Protein AF-A0A940AT44-F1 (afdb_monomer_lite)

Foldseek 3Di:
DDDQFKWKAWDDPVQQKIWIWIDRVVDIGTQDMDPHHDPVVNVQHHVTDTPVVLVPDDPDPVSVVVSVSVVVSVVVCCVVVVSCNCVVVPVVPD

Structure (mmCIF, N/CA/C/O backbone):
data_AF-A0A940AT44-F1
#
_entry.id   AF-A0A940AT44-F1
#
loop_
_atom_site.group_PDB
_atom_site.id
_atom_site.type_symbol
_atom_site.label_atom_id
_atom_site.label_alt_id
_atom_site.label_comp_id
_atom_site.label_asym_id
_atom_site.label_entity_id
_atom_site.label_seq_id
_atom_site.pdbx_PDB_ins_code
_atom_site.Cartn_x
_atom_site.Cartn_y
_atom_site.Cartn_z
_atom_site.occupancy
_atom_site.B_iso_or_equiv
_atom_site.auth_seq_id
_atom_site.auth_comp_id
_atom_site.auth_asym_id
_atom_site.auth_atom_id
_atom_site.pdbx_PDB_model_num
ATOM 1 N N . MET A 1 1 ? -10.107 3.412 20.487 1.00 37.94 1 MET A N 1
ATOM 2 C CA . MET A 1 1 ? -10.032 3.776 19.051 1.00 37.94 1 MET A CA 1
ATOM 3 C C . MET A 1 1 ? -9.192 2.729 18.331 1.00 37.94 1 MET A C 1
ATOM 5 O O . MET A 1 1 ? -8.027 2.583 18.681 1.00 37.94 1 MET A O 1
ATOM 9 N N . LYS A 1 2 ? -9.768 1.947 17.405 1.00 44.03 2 LYS A N 1
ATOM 10 C CA . LYS A 1 2 ? -9.011 0.940 16.640 1.00 44.03 2 LYS A CA 1
ATOM 11 C C . LYS A 1 2 ? -8.144 1.666 15.609 1.00 44.03 2 LYS A C 1
ATOM 13 O O . LYS A 1 2 ? -8.683 2.327 14.731 1.00 44.03 2 LYS A O 1
ATOM 18 N N . LYS A 1 3 ? -6.816 1.564 15.728 1.00 53.88 3 LYS A N 1
ATOM 19 C CA . LYS A 1 3 ? -5.912 1.897 14.620 1.00 53.88 3 LYS A CA 1
ATOM 20 C C . LYS A 1 3 ? -6.256 0.945 13.477 1.00 53.88 3 LYS A C 1
ATOM 22 O O . LYS A 1 3 ? -6.093 -0.262 13.639 1.00 53.88 3 LYS A O 1
ATOM 27 N N . ILE A 1 4 ? -6.768 1.471 12.370 1.00 63.00 4 ILE A N 1
ATOM 28 C CA . ILE A 1 4 ? -6.900 0.684 11.146 1.00 63.00 4 ILE A CA 1
ATOM 29 C C . ILE A 1 4 ? -5.470 0.465 10.654 1.00 63.00 4 ILE A C 1
ATOM 31 O O . ILE A 1 4 ? -4.757 1.424 10.358 1.00 63.00 4 ILE A O 1
ATOM 35 N N . ASN A 1 5 ? -5.015 -0.785 10.693 1.00 72.94 5 ASN A N 1
ATOM 36 C CA . ASN A 1 5 ? -3.655 -1.145 10.319 1.00 72.94 5 ASN A CA 1
ATOM 37 C C . ASN A 1 5 ? -3.620 -1.310 8.798 1.00 72.94 5 ASN A C 1
ATOM 39 O O . ASN A 1 5 ? -3.817 -2.407 8.287 1.00 72.94 5 ASN A O 1
ATOM 43 N N . VAL A 1 6 ? -3.494 -0.185 8.093 1.00 84.44 6 VAL A N 1
ATOM 44 C CA . VAL A 1 6 ? -3.560 -0.135 6.630 1.00 84.44 6 VAL A CA 1
ATOM 45 C C . VAL A 1 6 ? -2.167 -0.275 6.039 1.00 84.44 6 VAL A C 1
ATOM 47 O O . VAL A 1 6 ? -1.288 0.545 6.329 1.00 84.44 6 VAL A O 1
ATOM 50 N N . LYS A 1 7 ? -1.991 -1.272 5.172 1.00 90.50 7 LYS A N 1
ATOM 51 C CA . LYS A 1 7 ? -0.720 -1.563 4.505 1.00 90.50 7 LYS A CA 1
ATOM 52 C C . LYS A 1 7 ? -0.872 -1.575 2.995 1.00 90.50 7 LYS A C 1
ATOM 54 O O . LYS A 1 7 ? -1.883 -2.017 2.462 1.00 90.50 7 LYS A O 1
ATOM 59 N N . PHE A 1 8 ? 0.167 -1.135 2.306 1.00 90.56 8 PHE A N 1
ATOM 60 C CA . PHE A 1 8 ? 0.300 -1.264 0.863 1.00 90.56 8 PHE A CA 1
ATOM 61 C C . PHE A 1 8 ? 1.304 -2.338 0.546 1.00 90.56 8 PHE A C 1
ATOM 63 O O . PHE A 1 8 ? 2.417 -2.285 1.058 1.00 90.56 8 PHE A O 1
ATOM 70 N N . PHE A 1 9 ? 0.958 -3.260 -0.335 1.00 93.50 9 PHE A N 1
ATOM 71 C CA . PHE A 1 9 ? 1.929 -4.222 -0.827 1.00 93.50 9 PHE A CA 1
ATOM 72 C C . PHE A 1 9 ? 1.847 -4.366 -2.333 1.00 93.50 9 PHE A C 1
ATOM 74 O O . PHE A 1 9 ? 0.875 -3.935 -2.963 1.00 93.50 9 PHE A O 1
ATOM 81 N N . CYS A 1 10 ? 2.891 -4.947 -2.914 1.00 93.75 10 CYS A N 1
ATOM 82 C CA . CYS A 1 10 ? 2.885 -5.288 -4.322 1.00 93.75 10 CYS A CA 1
ATOM 83 C C . CYS A 1 10 ? 3.330 -6.721 -4.574 1.00 93.75 10 CYS A C 1
ATOM 85 O O . CYS A 1 10 ? 4.157 -7.259 -3.838 1.00 93.75 10 CYS A O 1
ATOM 87 N N . THR A 1 11 ? 2.824 -7.298 -5.657 1.00 93.69 11 THR A N 1
ATOM 88 C CA . THR A 1 11 ? 3.262 -8.593 -6.174 1.00 93.69 11 THR A CA 1
ATOM 89 C C . THR A 1 11 ? 3.885 -8.428 -7.554 1.00 93.69 11 THR A C 1
ATOM 91 O O . THR A 1 11 ? 3.483 -7.566 -8.341 1.00 93.69 11 THR A O 1
ATOM 94 N N . ASP A 1 12 ? 4.876 -9.265 -7.832 1.00 90.25 12 ASP A N 1
ATOM 95 C CA . ASP A 1 12 ? 5.357 -9.568 -9.178 1.00 90.25 12 ASP A CA 1
ATOM 96 C C . ASP A 1 12 ? 4.299 -10.448 -9.880 1.00 90.25 12 ASP A C 1
ATOM 98 O O . ASP A 1 12 ? 3.577 -11.205 -9.228 1.00 90.25 12 ASP A O 1
ATOM 102 N N . THR A 1 13 ? 4.154 -10.296 -11.197 1.00 81.00 13 THR A N 1
ATOM 103 C CA . THR A 1 13 ? 3.250 -11.116 -12.028 1.00 81.00 13 THR A CA 1
ATOM 104 C C . THR A 1 13 ? 3.994 -11.998 -13.035 1.00 81.00 13 THR A C 1
ATOM 106 O O . THR A 1 13 ? 3.393 -12.477 -13.990 1.00 81.00 13 THR A O 1
ATOM 109 N N . HIS A 1 14 ? 5.305 -12.177 -12.872 1.00 75.00 14 HIS A N 1
ATOM 110 C CA . HIS A 1 14 ? 6.244 -12.873 -13.762 1.00 75.00 14 HIS A CA 1
ATOM 111 C C . HIS A 1 14 ? 6.357 -12.317 -15.200 1.00 75.00 14 HIS A C 1
ATOM 113 O O . HIS A 1 14 ? 7.339 -12.584 -15.885 1.00 75.00 14 HIS A O 1
ATOM 119 N N . GLU A 1 15 ? 5.440 -11.451 -15.636 1.00 82.12 15 GLU A N 1
ATOM 120 C CA . GLU A 1 15 ? 5.438 -10.778 -16.946 1.00 82.12 15 GLU A CA 1
ATOM 121 C C . GLU A 1 15 ? 6.125 -9.399 -16.920 1.00 82.12 15 GLU A C 1
ATOM 123 O O . GLU A 1 15 ? 5.855 -8.521 -17.741 1.00 82.12 15 GLU A O 1
ATOM 128 N N . GLY A 1 16 ? 6.983 -9.149 -15.928 1.00 83.88 16 GLY A N 1
ATOM 129 C CA . GLY A 1 16 ? 7.637 -7.849 -15.771 1.00 83.88 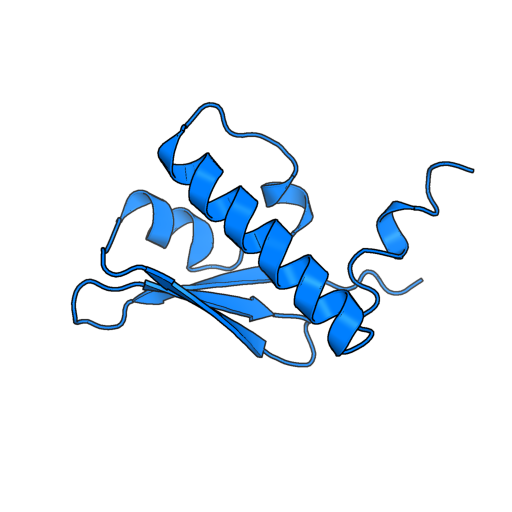16 GLY A CA 1
ATOM 130 C C . GLY A 1 16 ? 6.669 -6.719 -15.403 1.00 83.88 16 GLY A C 1
ATOM 131 O O . GLY A 1 16 ? 6.947 -5.551 -15.684 1.00 83.88 16 GLY A O 1
ATOM 132 N N . THR A 1 17 ? 5.535 -7.041 -14.774 1.00 89.88 17 THR A N 1
ATOM 133 C CA . THR A 1 17 ? 4.599 -6.053 -14.224 1.00 89.88 17 THR A CA 1
ATOM 134 C C . THR A 1 17 ? 4.466 -6.208 -12.709 1.00 89.88 17 THR A C 1
ATOM 136 O O . THR A 1 17 ? 4.841 -7.234 -12.144 1.00 89.88 17 THR A O 1
ATOM 139 N N . MET A 1 18 ? 4.005 -5.150 -12.035 1.00 92.31 18 MET A N 1
ATOM 140 C CA . MET A 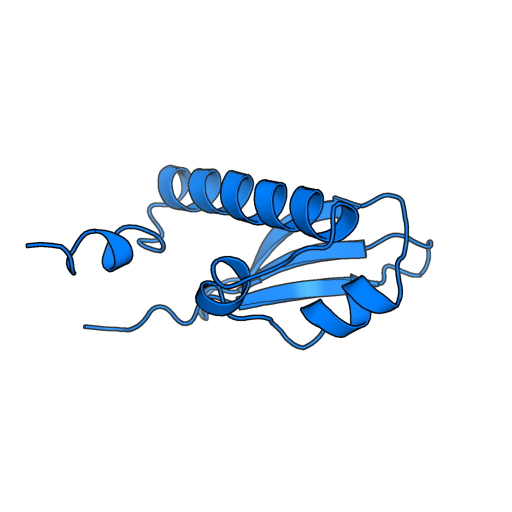1 18 ? 3.759 -5.171 -10.589 1.00 92.31 18 MET A CA 1
ATOM 141 C C . MET A 1 18 ? 2.322 -4.759 -10.303 1.00 92.31 18 MET A C 1
ATOM 143 O O . MET A 1 18 ? 1.856 -3.739 -10.821 1.00 92.31 18 MET A O 1
ATOM 147 N N . ASN A 1 19 ? 1.646 -5.524 -9.453 1.00 94.69 19 ASN A N 1
ATOM 148 C CA . ASN A 1 19 ? 0.301 -5.219 -8.979 1.00 94.69 19 ASN A CA 1
ATOM 149 C C . ASN A 1 19 ? 0.374 -4.649 -7.572 1.00 94.69 19 ASN A C 1
ATOM 151 O O . ASN A 1 19 ? 1.052 -5.216 -6.724 1.00 94.69 19 ASN A O 1
ATOM 155 N N . PHE A 1 20 ? -0.326 -3.546 -7.326 1.00 93.88 20 PHE A N 1
ATOM 156 C CA . PHE A 1 20 ? -0.399 -2.889 -6.027 1.00 93.88 20 PHE A CA 1
ATOM 157 C C . PHE A 1 20 ? -1.749 -3.141 -5.372 1.00 93.88 20 PHE A C 1
ATOM 159 O O . PHE A 1 20 ? -2.794 -3.052 -6.023 1.00 93.88 20 PHE A O 1
ATOM 166 N N . TYR A 1 21 ? -1.708 -3.375 -4.067 1.00 93.75 21 TYR A N 1
ATOM 167 C CA . TYR A 1 21 ? -2.857 -3.712 -3.244 1.00 93.75 21 TYR A CA 1
ATOM 168 C C . TYR A 1 21 ? -2.866 -2.895 -1.952 1.00 93.75 21 TYR A C 1
ATOM 170 O O . TYR A 1 21 ? -1.827 -2.422 -1.481 1.00 93.75 21 TYR A O 1
ATOM 178 N N . LEU A 1 22 ? -4.059 -2.758 -1.383 1.00 91.31 22 LEU A N 1
ATOM 179 C CA . LEU A 1 22 ? -4.334 -2.181 -0.076 1.00 91.31 22 LEU A CA 1
ATOM 180 C C . LEU A 1 22 ? -4.862 -3.276 0.845 1.00 91.31 22 LEU A C 1
ATOM 182 O O . LEU A 1 22 ? -5.903 -3.856 0.559 1.00 91.31 22 LEU A O 1
ATOM 186 N N . ASP A 1 23 ? -4.181 -3.517 1.954 1.00 91.25 23 ASP A N 1
ATOM 187 C CA . ASP A 1 23 ? -4.633 -4.402 3.020 1.00 91.25 23 ASP A CA 1
ATOM 188 C C . ASP A 1 23 ? -5.193 -3.563 4.173 1.00 91.25 23 ASP A C 1
ATOM 190 O O . ASP A 1 23 ? -4.495 -2.716 4.738 1.00 91.25 23 ASP A O 1
ATOM 194 N N . THR A 1 24 ? -6.463 -3.780 4.509 1.00 85.19 24 THR A N 1
ATOM 195 C CA . THR A 1 24 ? -7.159 -3.107 5.621 1.00 85.19 24 THR A CA 1
ATOM 196 C C . THR A 1 24 ? -7.164 -3.937 6.913 1.00 85.19 24 THR A C 1
ATOM 198 O O . THR A 1 24 ? -7.760 -3.534 7.916 1.00 85.19 24 THR A O 1
ATOM 201 N N . GLY A 1 25 ? -6.545 -5.121 6.894 1.00 83.62 25 GLY A N 1
ATOM 202 C CA . GLY A 1 25 ? -6.592 -6.139 7.943 1.00 83.62 25 GLY A CA 1
ATOM 203 C C . GLY A 1 25 ? -7.875 -6.978 7.945 1.00 83.62 25 GLY A C 1
ATOM 204 O O . GLY A 1 25 ? -7.954 -7.961 8.677 1.00 83.62 25 GLY A O 1
ATOM 205 N N . LYS A 1 26 ? -8.881 -6.596 7.150 1.00 82.19 26 LYS A N 1
ATOM 206 C CA . LYS A 1 26 ? -10.104 -7.377 6.911 1.00 82.19 26 LYS A CA 1
ATOM 207 C C . LYS A 1 26 ? -10.170 -7.877 5.477 1.00 82.19 26 LYS A C 1
ATOM 209 O O . LYS A 1 26 ? -10.539 -9.020 5.244 1.00 82.19 26 LYS A O 1
ATOM 214 N N . GLU A 1 27 ? -9.817 -7.001 4.543 1.00 87.19 27 GLU A N 1
ATOM 215 C CA . GLU A 1 27 ? -9.916 -7.235 3.110 1.00 87.19 27 GLU A CA 1
ATOM 216 C C . GLU A 1 27 ? -8.707 -6.652 2.385 1.00 87.19 27 GLU A C 1
ATOM 218 O O . GLU A 1 27 ? -8.092 -5.675 2.836 1.00 87.19 27 GLU A O 1
ATOM 223 N N . GLN A 1 28 ? -8.406 -7.261 1.241 1.00 90.69 28 GLN A N 1
ATOM 224 C CA . GLN A 1 28 ? -7.396 -6.798 0.306 1.00 90.69 28 GLN A CA 1
ATOM 225 C C . GLN A 1 28 ? -8.077 -6.222 -0.933 1.00 90.69 28 GLN A C 1
ATOM 227 O O . GLN A 1 28 ? -8.865 -6.899 -1.592 1.00 90.69 28 GLN A O 1
ATOM 232 N N . HIS A 1 29 ? -7.742 -4.982 -1.275 1.00 90.50 29 HIS A N 1
ATOM 233 C CA . HIS A 1 29 ? -8.280 -4.297 -2.444 1.00 90.50 29 HIS A CA 1
ATOM 234 C C . HIS A 1 29 ? -7.181 -4.091 -3.478 1.00 90.50 29 HIS A C 1
ATOM 236 O O . HIS A 1 29 ? -6.115 -3.553 -3.172 1.00 90.50 29 HIS A O 1
ATOM 242 N N . PHE A 1 30 ? -7.443 -4.490 -4.720 1.00 92.12 30 PHE A N 1
ATOM 243 C CA . PHE A 1 30 ? -6.573 -4.143 -5.837 1.00 92.12 30 PHE A CA 1
ATOM 244 C C . PHE A 1 30 ? -6.614 -2.633 -6.086 1.00 92.12 30 PHE A C 1
ATOM 246 O O . PHE A 1 30 ? -7.686 -2.032 -6.138 1.00 92.12 30 PHE A O 1
ATOM 253 N N . LEU A 1 31 ? -5.442 -2.023 -6.258 1.00 91.94 31 LEU A N 1
ATOM 254 C CA . LEU A 1 31 ? -5.318 -0.594 -6.533 1.00 91.94 31 LEU A CA 1
ATOM 255 C C . LEU A 1 31 ? -5.031 -0.345 -8.009 1.00 91.94 31 LEU A C 1
ATOM 257 O O . LEU A 1 31 ? -5.776 0.360 -8.687 1.00 91.94 31 LEU A O 1
ATOM 261 N N . PHE A 1 32 ? -3.909 -0.866 -8.502 1.00 92.25 32 PHE A N 1
ATOM 262 C CA . PHE A 1 32 ? -3.490 -0.701 -9.889 1.00 92.25 32 PHE A CA 1
ATOM 263 C C . PHE A 1 32 ? -2.332 -1.627 -10.250 1.00 92.25 32 PHE A C 1
ATOM 265 O O . PHE A 1 32 ? -1.616 -2.128 -9.389 1.00 92.25 32 PHE A O 1
ATOM 272 N N . GLN A 1 33 ? -2.084 -1.737 -11.553 1.00 92.31 33 GLN A N 1
ATOM 273 C CA . GLN A 1 33 ? -0.906 -2.380 -12.123 1.00 92.31 33 GLN A CA 1
ATOM 274 C C . GLN A 1 33 ? 0.054 -1.340 -12.723 1.00 92.31 33 GLN A C 1
ATOM 276 O O . GLN A 1 33 ? -0.367 -0.322 -13.296 1.00 92.31 33 GLN A O 1
ATOM 281 N N . THR A 1 34 ? 1.357 -1.599 -12.622 1.00 88.88 34 THR A N 1
ATOM 282 C CA . THR A 1 34 ? 2.400 -0.916 -13.398 1.00 88.88 34 THR A CA 1
ATOM 283 C C . THR A 1 34 ? 2.943 -1.854 -14.463 1.00 88.88 34 THR A C 1
ATOM 285 O O . THR A 1 34 ? 3.422 -2.938 -14.147 1.00 88.88 34 THR A O 1
ATOM 288 N N . ARG A 1 35 ? 2.939 -1.417 -15.730 1.00 86.31 35 ARG A N 1
ATOM 289 C CA . ARG A 1 35 ? 3.468 -2.176 -16.885 1.00 86.31 35 ARG A CA 1
ATOM 290 C C . ARG A 1 35 ? 5.005 -2.221 -16.950 1.00 86.31 35 ARG A C 1
ATOM 292 O O . ARG A 1 35 ? 5.585 -2.268 -18.025 1.00 86.31 35 ARG A O 1
ATOM 299 N N . TYR A 1 36 ? 5.657 -2.100 -15.803 1.00 84.50 36 TYR A N 1
ATOM 300 C CA . TYR A 1 36 ? 7.094 -2.249 -15.657 1.00 84.50 36 TYR A CA 1
ATOM 301 C C . TYR A 1 36 ? 7.385 -2.831 -14.279 1.00 84.50 36 TYR A C 1
ATOM 303 O O . TYR A 1 36 ? 6.695 -2.508 -13.304 1.00 84.50 36 TYR A O 1
ATOM 311 N N . TYR A 1 37 ? 8.443 -3.628 -14.209 1.00 87.44 37 TYR A N 1
ATOM 312 C CA . TYR A 1 37 ? 9.022 -4.115 -12.973 1.00 87.44 37 TYR A CA 1
ATOM 313 C C . TYR A 1 37 ? 10.124 -3.166 -12.507 1.00 87.44 37 TYR A C 1
ATOM 315 O O . TYR A 1 37 ? 10.857 -2.578 -13.308 1.00 87.44 37 TYR A O 1
ATOM 323 N N . SER A 1 38 ? 10.234 -2.978 -11.198 1.00 87.88 38 SER A N 1
ATOM 324 C CA . SER A 1 38 ? 11.325 -2.220 -10.605 1.00 87.88 38 SER A CA 1
ATOM 325 C C . SER A 1 38 ? 11.712 -2.869 -9.291 1.00 87.88 38 SER A C 1
ATOM 327 O O . SER A 1 38 ? 10.991 -2.722 -8.314 1.00 87.88 38 SER A O 1
ATOM 329 N N . GLU A 1 39 ? 12.874 -3.525 -9.269 1.00 88.88 39 GLU A N 1
ATOM 330 C CA . GLU A 1 39 ? 13.395 -4.204 -8.077 1.00 88.88 39 GLU A CA 1
ATOM 331 C C . GLU A 1 39 ? 13.390 -3.301 -6.829 1.00 88.88 39 GLU A C 1
ATOM 333 O O . GLU A 1 39 ? 12.854 -3.729 -5.812 1.00 88.88 39 GLU A O 1
ATOM 338 N N . PRO A 1 40 ? 13.857 -2.031 -6.871 1.00 88.12 40 PRO A N 1
ATOM 339 C CA . PRO A 1 40 ? 13.821 -1.171 -5.686 1.00 88.12 40 PRO A CA 1
ATOM 340 C C . PRO A 1 40 ? 12.407 -0.918 -5.155 1.00 88.12 40 PRO A C 1
ATOM 342 O O . PRO A 1 40 ? 12.193 -0.915 -3.948 1.00 88.12 40 PRO A O 1
ATOM 345 N N . ILE A 1 41 ? 11.439 -0.724 -6.055 1.00 87.00 41 ILE A N 1
ATOM 346 C CA . ILE A 1 41 ? 10.038 -0.522 -5.675 1.00 87.00 41 ILE A CA 1
ATOM 347 C C . ILE A 1 41 ? 9.463 -1.839 -5.150 1.00 87.00 41 ILE A C 1
ATOM 349 O O . ILE A 1 41 ? 8.844 -1.857 -4.097 1.00 87.00 41 ILE A O 1
ATOM 353 N N . TYR A 1 42 ? 9.710 -2.957 -5.825 1.00 89.94 42 TYR A N 1
ATOM 354 C CA . TYR A 1 42 ? 9.247 -4.256 -5.358 1.00 89.94 42 TYR A CA 1
ATOM 355 C C . TYR A 1 42 ? 9.751 -4.556 -3.940 1.00 89.94 42 TYR A C 1
ATOM 357 O O . TYR A 1 42 ? 8.961 -4.885 -3.063 1.00 89.94 42 TYR A O 1
ATOM 365 N N . GLN A 1 43 ? 11.042 -4.356 -3.671 1.00 89.38 43 GLN A N 1
ATOM 366 C CA . GLN A 1 43 ? 11.623 -4.557 -2.342 1.00 89.38 43 GLN A CA 1
ATOM 367 C C . GLN A 1 43 ? 11.021 -3.636 -1.268 1.00 89.38 43 GLN A C 1
ATOM 369 O O . GLN A 1 43 ? 10.859 -4.071 -0.130 1.00 89.38 43 GLN A O 1
ATOM 374 N N . GLU A 1 44 ? 10.660 -2.399 -1.621 1.00 87.25 44 GLU A N 1
ATOM 375 C CA . GLU A 1 44 ? 10.034 -1.438 -0.702 1.00 87.25 44 GLU A CA 1
ATOM 376 C C . GLU A 1 44 ? 8.617 -1.868 -0.286 1.00 87.25 44 GLU A C 1
ATOM 378 O O . GLU A 1 44 ? 8.263 -1.749 0.886 1.00 87.25 44 GLU A O 1
ATOM 383 N N . TYR A 1 45 ? 7.819 -2.400 -1.218 1.00 89.25 45 TYR A N 1
ATOM 384 C CA . TYR A 1 45 ? 6.397 -2.678 -0.980 1.00 89.25 45 TYR A CA 1
ATOM 385 C C . TYR A 1 45 ? 6.074 -4.166 -0.755 1.00 89.25 45 TYR A C 1
ATOM 387 O O . TYR A 1 45 ? 5.041 -4.462 -0.161 1.00 89.25 45 TYR A O 1
ATOM 395 N N . LYS A 1 46 ? 6.913 -5.130 -1.164 1.00 90.81 46 LYS A N 1
ATOM 396 C CA . LYS A 1 46 ? 6.581 -6.576 -1.123 1.00 90.81 46 LYS A CA 1
ATOM 397 C C . LYS A 1 46 ? 6.181 -7.107 0.259 1.00 90.81 46 LYS A C 1
ATOM 399 O O . LYS A 1 46 ? 5.378 -8.026 0.350 1.00 90.81 46 LYS A O 1
ATOM 404 N N . ASN A 1 47 ? 6.717 -6.521 1.331 1.00 88.75 47 ASN A N 1
ATOM 405 C CA . ASN A 1 47 ? 6.458 -6.948 2.711 1.00 88.75 47 ASN A CA 1
ATOM 406 C C . ASN A 1 47 ? 5.332 -6.154 3.397 1.00 88.75 47 ASN A C 1
ATOM 408 O O . ASN A 1 47 ? 5.085 -6.336 4.590 1.00 88.75 47 ASN A O 1
ATOM 412 N N . GLY A 1 48 ? 4.656 -5.268 2.664 1.00 89.69 48 GLY A N 1
ATOM 413 C CA . GLY A 1 48 ? 3.685 -4.345 3.231 1.00 89.69 48 GLY A CA 1
ATOM 414 C C . GLY A 1 48 ? 4.348 -3.097 3.814 1.00 89.69 48 GLY A C 1
ATOM 415 O O . GLY A 1 48 ? 5.182 -3.175 4.712 1.00 89.69 48 GLY A O 1
ATOM 416 N N . GLN A 1 49 ? 3.934 -1.931 3.332 1.00 88.12 49 GLN A N 1
ATOM 417 C CA . GLN A 1 49 ? 4.344 -0.624 3.826 1.00 88.12 49 GLN A CA 1
ATOM 418 C C . GLN A 1 49 ? 3.151 0.075 4.473 1.00 88.12 49 GLN A C 1
ATOM 420 O O . GLN A 1 49 ? 2.091 0.208 3.860 1.00 88.12 49 GLN A O 1
ATOM 425 N N . ASP A 1 50 ? 3.319 0.535 5.711 1.00 84.88 50 ASP A N 1
ATOM 426 C CA . ASP A 1 50 ? 2.254 1.235 6.425 1.00 84.88 50 ASP A CA 1
ATOM 427 C C . ASP A 1 50 ? 1.899 2.555 5.728 1.00 84.88 50 ASP A C 1
ATOM 429 O O . ASP A 1 50 ? 2.771 3.292 5.255 1.00 84.88 50 ASP A O 1
ATOM 433 N N . LEU A 1 51 ? 0.612 2.909 5.744 1.00 78.75 51 LEU A N 1
ATOM 434 C CA . LEU A 1 51 ? 0.114 4.168 5.183 1.00 78.75 51 LEU A CA 1
ATOM 435 C C . LEU A 1 51 ? 0.887 5.393 5.707 1.00 78.75 51 LEU A C 1
ATOM 437 O O . LEU A 1 51 ? 1.195 6.305 4.940 1.00 78.75 51 LEU A O 1
ATOM 441 N N . SER A 1 52 ? 1.255 5.408 6.991 1.00 73.50 52 SER A N 1
ATOM 442 C CA . SER A 1 52 ? 2.039 6.499 7.582 1.00 73.50 52 SER A CA 1
ATOM 443 C C . SER A 1 52 ? 3.428 6.645 6.960 1.00 73.50 52 SER A C 1
ATOM 445 O O . SER A 1 52 ? 3.881 7.771 6.774 1.00 73.50 52 SER A O 1
ATOM 447 N N . ALA A 1 53 ? 4.075 5.533 6.594 1.00 75.19 53 ALA A N 1
ATOM 448 C CA . ALA A 1 53 ? 5.405 5.539 5.989 1.00 75.19 53 ALA A CA 1
ATOM 449 C C . ALA A 1 53 ? 5.392 6.100 4.556 1.00 75.19 53 ALA A C 1
ATOM 451 O O . ALA A 1 53 ? 6.386 6.666 4.109 1.00 75.19 53 ALA A O 1
ATOM 452 N N . ILE A 1 54 ? 4.260 6.009 3.849 1.00 73.19 54 ILE A N 1
ATOM 453 C CA . ILE A 1 54 ? 4.101 6.607 2.515 1.00 73.19 54 ILE A CA 1
ATOM 454 C C . ILE A 1 54 ? 4.027 8.136 2.589 1.00 73.19 54 ILE A C 1
ATOM 456 O O . ILE A 1 54 ? 4.582 8.817 1.725 1.00 73.19 54 ILE A O 1
ATOM 460 N N . PHE A 1 55 ? 3.369 8.680 3.619 1.00 67.06 55 PHE A N 1
ATOM 461 C CA . PHE A 1 55 ? 3.251 10.128 3.825 1.00 67.06 55 PHE A CA 1
ATOM 462 C C . PHE A 1 55 ? 4.539 10.772 4.325 1.00 67.06 55 PHE A C 1
ATOM 464 O O . PHE A 1 55 ? 4.790 11.950 4.067 1.00 67.06 55 PHE A O 1
ATOM 471 N N . THR A 1 56 ? 5.371 10.008 5.024 1.00 62.53 56 THR A N 1
ATOM 472 C CA . THR A 1 56 ? 6.673 10.469 5.483 1.00 62.53 56 THR A CA 1
ATOM 473 C C . THR A 1 56 ? 7.735 10.123 4.444 1.00 62.53 56 THR A C 1
ATOM 475 O O . THR A 1 56 ? 8.232 9.004 4.416 1.00 62.53 56 THR A O 1
ATOM 478 N N . ASN A 1 57 ? 8.149 11.131 3.668 1.00 56.72 57 ASN A N 1
ATOM 479 C CA . ASN A 1 57 ? 9.412 11.173 2.916 1.00 56.72 57 ASN A CA 1
ATOM 480 C C . ASN A 1 57 ? 9.419 10.507 1.522 1.00 56.72 57 ASN A C 1
ATOM 482 O O . ASN A 1 57 ? 9.073 9.343 1.386 1.00 56.72 57 ASN A O 1
ATOM 486 N N . THR A 1 58 ? 9.905 11.227 0.498 1.00 55.44 58 THR A N 1
ATOM 487 C CA . THR A 1 58 ? 10.832 10.708 -0.539 1.00 55.44 58 THR A CA 1
ATOM 488 C C . THR A 1 58 ? 11.293 11.836 -1.461 1.00 55.44 58 THR A C 1
ATOM 490 O O . THR A 1 58 ? 10.474 12.486 -2.102 1.00 55.44 58 THR A O 1
ATOM 493 N N . LYS A 1 59 ? 12.615 12.005 -1.593 1.00 54.78 59 LYS A N 1
ATOM 494 C CA . LYS A 1 59 ? 13.274 12.914 -2.553 1.00 54.78 59 LYS A CA 1
ATOM 495 C C . LYS A 1 59 ? 13.378 12.334 -3.983 1.00 54.78 59 LYS A C 1
ATOM 497 O O . LYS A 1 59 ? 13.929 12.986 -4.861 1.00 54.78 59 LYS A 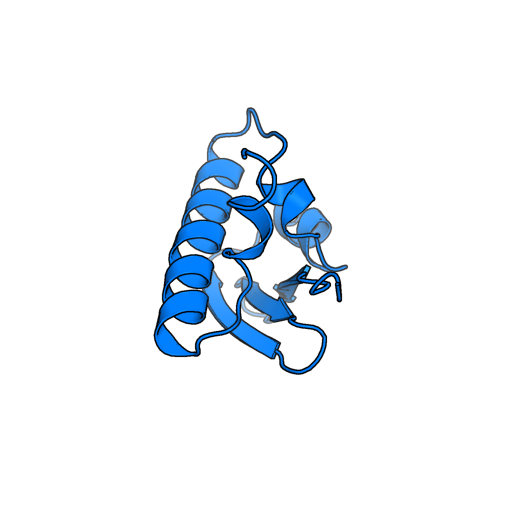O 1
ATOM 502 N N . ALA A 1 60 ? 12.881 11.115 -4.228 1.00 64.94 60 ALA A N 1
ATOM 503 C CA . ALA A 1 60 ? 13.008 10.405 -5.504 1.00 64.94 60 ALA A CA 1
ATOM 504 C C . ALA A 1 60 ? 11.736 10.514 -6.372 1.00 64.94 60 ALA A C 1
ATOM 506 O O . ALA A 1 60 ? 10.684 9.960 -6.045 1.00 64.94 60 ALA A O 1
ATOM 507 N N . THR A 1 61 ? 11.847 11.165 -7.533 1.00 62.09 61 THR A N 1
ATOM 508 C CA . THR A 1 61 ? 10.723 11.503 -8.431 1.00 62.09 61 THR A CA 1
ATOM 509 C C . THR A 1 61 ? 9.932 10.288 -8.943 1.00 62.09 61 THR A C 1
ATOM 511 O O . THR A 1 61 ? 8.718 10.367 -9.131 1.00 62.09 61 THR A O 1
ATOM 514 N N . ARG A 1 62 ? 10.585 9.136 -9.170 1.00 65.25 62 ARG A N 1
ATOM 515 C CA . ARG A 1 62 ? 9.904 7.916 -9.660 1.00 65.25 62 ARG A CA 1
ATOM 516 C C . ARG A 1 62 ? 9.010 7.285 -8.588 1.00 65.25 62 ARG A C 1
ATOM 518 O O . ARG A 1 62 ? 7.898 6.868 -8.902 1.00 65.25 62 ARG A O 1
ATOM 525 N N . GLN A 1 63 ? 9.462 7.275 -7.334 1.00 73.56 63 GLN A N 1
ATOM 526 C CA . GLN A 1 63 ? 8.657 6.826 -6.194 1.00 73.56 63 GLN A CA 1
ATOM 527 C C . GLN A 1 63 ? 7.525 7.811 -5.900 1.00 73.56 63 GLN A C 1
ATOM 529 O O . GLN A 1 63 ? 6.422 7.383 -5.577 1.00 73.56 63 GLN A O 1
ATOM 534 N N . GLN A 1 64 ? 7.748 9.112 -6.107 1.00 80.06 64 GLN A N 1
ATOM 535 C CA . GLN A 1 64 ? 6.720 10.131 -5.908 1.00 80.06 64 GLN A CA 1
ATOM 536 C C . GLN A 1 64 ? 5.452 9.860 -6.736 1.00 80.06 64 GLN A C 1
ATOM 538 O O . GLN A 1 64 ? 4.358 9.876 -6.180 1.00 80.06 64 GLN A O 1
ATOM 543 N N . LYS A 1 65 ? 5.578 9.505 -8.025 1.00 83.81 65 LYS A N 1
ATOM 544 C CA . LYS A 1 65 ? 4.410 9.176 -8.870 1.00 83.81 65 LYS A CA 1
ATOM 545 C C . LYS A 1 65 ? 3.621 7.967 -8.358 1.00 83.81 65 LYS A C 1
ATOM 547 O O . LYS A 1 65 ? 2.393 7.967 -8.417 1.00 83.81 65 LYS A O 1
ATOM 552 N N . ILE A 1 66 ? 4.311 6.934 -7.869 1.00 86.25 66 ILE A N 1
ATOM 553 C CA . ILE A 1 66 ? 3.662 5.746 -7.293 1.00 86.25 66 ILE A CA 1
ATOM 554 C C . ILE A 1 66 ? 2.935 6.128 -6.008 1.00 86.25 66 ILE A C 1
ATOM 556 O O . ILE A 1 66 ? 1.759 5.811 -5.868 1.00 86.25 66 ILE A O 1
ATOM 560 N N . LYS A 1 67 ? 3.587 6.880 -5.119 1.00 85.31 67 LYS A N 1
ATOM 561 C CA . LYS A 1 67 ? 2.990 7.346 -3.862 1.00 85.31 67 LYS A CA 1
ATOM 562 C C . LYS A 1 67 ? 1.763 8.216 -4.092 1.00 85.31 67 LYS A C 1
ATOM 564 O O . LYS A 1 67 ? 0.714 7.956 -3.512 1.00 85.31 67 LYS A O 1
ATOM 569 N N . GLU A 1 68 ? 1.854 9.201 -4.982 1.00 86.75 68 GLU A N 1
ATOM 570 C CA . GLU A 1 68 ? 0.718 10.048 -5.359 1.00 86.75 68 GLU A CA 1
ATOM 571 C C . GLU A 1 68 ? -0.452 9.215 -5.892 1.00 86.75 68 GLU A C 1
ATOM 573 O O . GLU A 1 68 ? -1.609 9.471 -5.546 1.00 86.75 68 GLU A O 1
ATOM 578 N N . ARG A 1 69 ? -0.161 8.183 -6.695 1.00 89.44 69 ARG A N 1
ATOM 579 C CA . ARG A 1 69 ? -1.1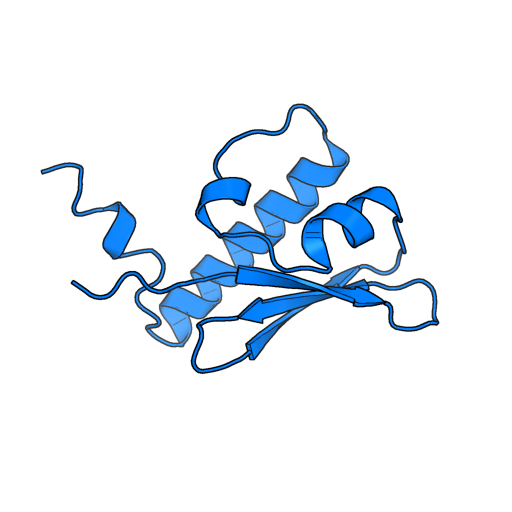78 7.267 -7.218 1.00 89.44 69 ARG A CA 1
ATOM 580 C C . ARG A 1 69 ? -1.798 6.399 -6.120 1.00 89.44 69 ARG A C 1
ATOM 582 O O . ARG A 1 69 ? -3.023 6.300 -6.081 1.00 89.44 69 ARG A O 1
ATOM 589 N N . LEU A 1 70 ? -0.990 5.832 -5.222 1.00 89.12 70 LEU A N 1
ATOM 590 C CA . LEU A 1 70 ? -1.457 5.064 -4.061 1.00 89.12 70 LEU A CA 1
ATOM 591 C C . LEU A 1 70 ? -2.385 5.919 -3.194 1.00 89.12 70 LEU A C 1
ATOM 593 O O . LEU A 1 70 ? -3.512 5.513 -2.920 1.00 89.12 70 LEU A O 1
ATOM 597 N N . ILE A 1 71 ? -1.973 7.142 -2.847 1.00 87.12 71 ILE A N 1
ATOM 598 C CA . ILE A 1 71 ? -2.781 8.079 -2.053 1.00 87.12 71 ILE A CA 1
ATOM 599 C C . ILE A 1 71 ? -4.096 8.405 -2.769 1.00 87.12 71 ILE A C 1
ATOM 601 O O . ILE A 1 71 ? -5.159 8.377 -2.148 1.00 87.12 71 ILE A O 1
ATOM 605 N N . ARG A 1 72 ? -4.047 8.705 -4.074 1.00 89.06 72 ARG A N 1
ATOM 606 C CA . ARG A 1 72 ? -5.236 9.063 -4.859 1.00 89.06 72 ARG A CA 1
ATOM 607 C C . ARG A 1 72 ? -6.264 7.933 -4.889 1.00 89.06 72 ARG A C 1
ATOM 609 O O . ARG A 1 72 ? -7.434 8.192 -4.629 1.00 89.06 72 ARG A O 1
ATOM 616 N N . ILE A 1 73 ? -5.836 6.708 -5.190 1.00 88.88 73 ILE A N 1
ATOM 617 C CA . ILE A 1 73 ? -6.748 5.561 -5.299 1.00 88.88 73 ILE A CA 1
ATOM 618 C C . ILE A 1 73 ? -7.261 5.158 -3.919 1.00 88.88 73 ILE A C 1
ATOM 620 O O . ILE A 1 73 ? -8.452 4.924 -3.763 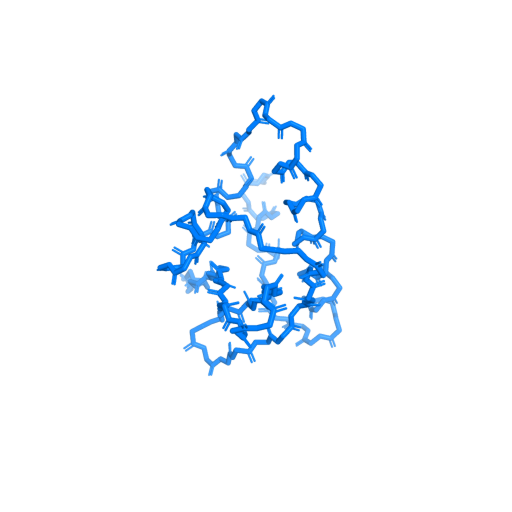1.00 88.88 73 ILE A O 1
ATOM 624 N N . THR A 1 74 ? -6.415 5.188 -2.890 1.00 86.62 74 THR A N 1
ATOM 625 C CA . THR A 1 74 ? -6.862 4.898 -1.519 1.00 86.62 74 THR A CA 1
ATOM 626 C C . THR A 1 74 ? -7.918 5.897 -1.060 1.00 86.62 74 THR A C 1
ATOM 628 O O . THR A 1 74 ? -8.891 5.500 -0.438 1.00 86.62 74 THR A O 1
ATOM 631 N N . ARG A 1 75 ? -7.781 7.192 -1.388 1.00 87.31 75 ARG A N 1
ATOM 632 C CA . ARG A 1 75 ? -8.815 8.201 -1.082 1.00 87.31 75 ARG A CA 1
ATOM 633 C C . ARG A 1 75 ? -10.127 7.941 -1.813 1.00 87.31 75 ARG A C 1
ATOM 635 O O . ARG A 1 75 ? -11.182 8.249 -1.272 1.00 87.31 75 ARG A O 1
ATOM 642 N N . TYR A 1 76 ? -10.055 7.437 -3.042 1.00 88.06 76 TYR A N 1
ATOM 643 C CA . TYR A 1 76 ? -11.238 7.038 -3.793 1.00 88.06 76 TYR A CA 1
ATOM 644 C C . TYR A 1 76 ? -11.927 5.848 -3.115 1.00 88.06 76 TYR A C 1
ATOM 646 O O . TYR A 1 76 ? -13.099 5.961 -2.775 1.00 88.06 76 TYR A O 1
ATOM 654 N N . LEU A 1 77 ? -11.179 4.785 -2.801 1.00 84.81 77 LEU A N 1
ATOM 655 C CA . LEU A 1 77 ? -11.708 3.610 -2.103 1.00 84.81 77 LEU A CA 1
ATOM 656 C C . LEU A 1 77 ? -12.266 3.952 -0.718 1.00 84.81 77 LEU A C 1
ATOM 658 O O . LEU A 1 77 ? -13.322 3.459 -0.343 1.00 84.81 77 LEU A O 1
ATOM 662 N N . ASP A 1 78 ? -11.596 4.826 0.033 1.00 84.25 78 ASP A N 1
ATOM 663 C CA . ASP A 1 78 ? -12.063 5.247 1.355 1.00 84.25 78 ASP A CA 1
ATOM 664 C C . ASP A 1 78 ? -13.434 5.931 1.287 1.00 84.25 78 ASP A C 1
ATOM 666 O O . ASP A 1 78 ? -14.275 5.710 2.152 1.00 84.25 78 ASP A O 1
ATOM 670 N N . ARG A 1 79 ? -13.682 6.721 0.232 1.00 84.44 79 ARG A N 1
ATOM 671 C CA . ARG A 1 79 ? -14.976 7.377 -0.005 1.00 84.44 79 ARG A CA 1
ATOM 672 C C . ARG A 1 79 ? -16.027 6.425 -0.560 1.00 84.44 79 ARG A C 1
ATOM 674 O O . ARG A 1 79 ? -17.170 6.492 -0.131 1.00 84.44 79 ARG A O 1
ATOM 681 N N . GLU A 1 80 ? -15.653 5.583 -1.519 1.00 84.50 80 GLU A N 1
ATOM 682 C CA . GLU A 1 80 ? -16.577 4.661 -2.188 1.00 84.50 80 GLU A CA 1
ATOM 683 C C . GLU A 1 80 ? -17.064 3.565 -1.234 1.00 84.50 80 GLU A C 1
ATOM 685 O O . GLU A 1 80 ? -18.256 3.278 -1.179 1.00 84.50 80 GLU A O 1
ATOM 690 N N . TYR A 1 81 ? -16.156 3.011 -0.427 1.00 79.69 81 TYR A N 1
ATOM 691 C CA . TYR A 1 81 ? -16.440 1.901 0.484 1.00 79.69 81 TYR A CA 1
ATOM 692 C C . TYR A 1 81 ? -16.565 2.324 1.955 1.00 79.69 81 TYR A C 1
ATOM 694 O O . TYR A 1 81 ? -16.757 1.469 2.816 1.00 79.69 81 TYR A O 1
ATOM 702 N N . SER A 1 82 ? -16.477 3.625 2.269 1.00 79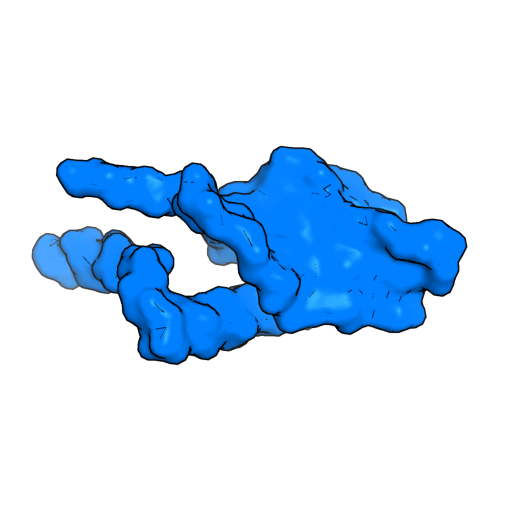.62 82 SER A N 1
ATOM 703 C CA . SER A 1 82 ? -16.574 4.160 3.643 1.00 79.62 82 SER A CA 1
ATOM 704 C C . SER A 1 82 ? -15.621 3.466 4.631 1.00 79.62 82 SER A C 1
ATOM 706 O O . SER A 1 82 ? -16.015 3.058 5.725 1.00 79.62 82 SER A O 1
ATOM 708 N N . LEU A 1 83 ? -14.354 3.295 4.235 1.00 75.62 83 LEU A N 1
ATOM 709 C CA . LEU A 1 83 ? -13.386 2.467 4.972 1.00 75.62 83 LEU A CA 1
ATOM 710 C C . LEU A 1 83 ? -12.872 3.133 6.265 1.00 75.62 83 LEU A C 1
ATOM 712 O O . LEU A 1 83 ? -12.334 2.448 7.137 1.00 75.62 83 LEU A O 1
ATOM 716 N N . GLY A 1 84 ? -13.024 4.453 6.405 1.00 74.19 84 GLY A N 1
ATOM 717 C CA . GLY A 1 84 ? -12.568 5.230 7.561 1.00 74.19 84 GLY A CA 1
ATOM 718 C C . GLY A 1 84 ? -11.044 5.396 7.648 1.00 74.19 84 GLY A C 1
ATOM 719 O O . GLY A 1 84 ? -10.514 5.744 8.706 1.00 74.19 84 GLY A O 1
ATOM 720 N N . ILE A 1 85 ? -10.318 5.155 6.554 1.00 75.19 85 ILE A N 1
ATOM 721 C CA . ILE A 1 85 ? -8.852 5.197 6.479 1.00 75.19 85 ILE A CA 1
ATOM 722 C C . ILE A 1 85 ? -8.339 6.613 6.763 1.00 75.19 85 ILE A C 1
ATOM 724 O O . ILE A 1 85 ? -7.413 6.787 7.561 1.00 75.19 85 ILE A O 1
ATOM 728 N N . PHE A 1 86 ? -8.946 7.638 6.150 1.00 72.19 86 PHE A N 1
ATOM 729 C CA . PHE A 1 86 ? -8.493 9.028 6.281 1.00 72.19 86 PHE A CA 1
ATOM 730 C C . PHE A 1 86 ? -9.213 9.835 7.370 1.00 72.19 86 PHE A C 1
ATOM 732 O O . PHE A 1 86 ? -8.711 10.890 7.765 1.00 72.19 86 PHE A O 1
ATOM 739 N N . GLU A 1 87 ? -10.324 9.348 7.930 1.00 64.25 87 GLU A N 1
ATOM 740 C CA . GLU A 1 87 ? -11.042 10.043 9.015 1.00 64.25 87 GLU A CA 1
ATOM 741 C C . GLU A 1 87 ? -10.195 10.183 10.291 1.00 64.25 87 GLU A C 1
ATOM 743 O O . GLU A 1 87 ? -10.271 11.188 11.005 1.00 64.25 87 GLU A O 1
ATOM 748 N N . THR A 1 88 ? -9.315 9.214 10.559 1.00 51.78 88 THR A N 1
ATOM 749 C CA . THR A 1 88 ? -8.417 9.241 11.724 1.00 51.78 88 THR A CA 1
ATOM 750 C C . THR A 1 88 ? -7.343 10.335 11.649 1.00 51.78 88 THR A C 1
ATOM 752 O O . THR A 1 88 ? -6.801 10.718 12.686 1.00 51.78 88 THR A O 1
ATOM 755 N N . ALA A 1 89 ? -7.032 10.858 10.457 1.00 49.44 89 ALA A N 1
ATOM 756 C CA . ALA A 1 89 ? -6.021 11.903 10.279 1.00 49.44 89 ALA A CA 1
ATOM 757 C C . ALA A 1 89 ? -6.544 13.305 10.641 1.00 49.44 89 ALA A C 1
ATOM 759 O O . ALA A 1 89 ? -5.763 14.156 11.062 1.00 49.44 89 ALA A O 1
ATOM 760 N N . HIS A 1 90 ? -7.858 13.536 10.546 1.00 43.12 90 HIS A N 1
ATOM 761 C CA . HIS A 1 90 ? -8.472 14.838 10.833 1.00 43.12 90 HIS A CA 1
ATOM 762 C C . HIS A 1 90 ? -8.784 15.080 12.318 1.00 43.12 90 HIS A C 1
ATOM 764 O O . HIS A 1 90 ? -8.916 16.229 12.726 1.00 43.12 90 HIS A O 1
ATOM 770 N N . ARG A 1 91 ? -8.857 14.037 13.157 1.00 44.59 91 ARG A N 1
ATOM 771 C CA . ARG A 1 91 ? -9.204 14.185 14.588 1.00 44.59 91 ARG A CA 1
ATOM 772 C C . ARG A 1 91 ? -8.029 14.516 15.519 1.00 44.59 91 ARG A C 1
ATOM 774 O O . ARG A 1 91 ? -8.226 14.575 16.724 1.00 44.59 91 ARG A O 1
ATOM 781 N N . LYS A 1 92 ? -6.814 14.713 14.996 1.00 39.84 92 LYS A N 1
ATOM 782 C CA . LYS A 1 92 ? -5.640 15.137 15.790 1.00 39.84 92 LYS A CA 1
ATOM 783 C C . LYS A 1 92 ? -5.309 16.631 15.680 1.00 39.84 92 LYS A C 1
ATOM 785 O O . LYS A 1 92 ? -4.285 17.049 16.206 1.00 39.84 92 LYS A O 1
ATOM 790 N N . ALA A 1 93 ? -6.148 17.411 15.000 1.00 40.31 93 ALA A N 1
ATOM 791 C CA . ALA A 1 93 ? -5.968 18.852 14.817 1.00 40.31 93 ALA A CA 1
ATOM 792 C C . ALA A 1 93 ? -7.080 19.692 15.482 1.00 40.31 93 ALA A C 1
ATOM 794 O O . ALA A 1 93 ? -7.347 20.801 15.029 1.00 40.31 93 ALA A O 1
ATOM 795 N N . ALA A 1 94 ? -7.728 19.165 16.525 1.00 35.19 94 ALA A N 1
ATOM 796 C CA . ALA A 1 94 ? -8.683 19.892 17.361 1.00 35.19 94 ALA A CA 1
ATOM 797 C C . ALA A 1 94 ? -8.333 19.691 18.836 1.00 35.19 94 ALA A C 1
ATOM 799 O O . ALA A 1 94 ? -7.971 18.541 19.183 1.00 35.19 94 ALA A O 1
#

Secondary structure (DSSP, 8-state):
------EEEEEE-SSS-EEEEEE-SS-EEEEEEESS--HHHHHHHTT-EEHHHHHS----HHHHHHHHHHHHHHHHHHHHTT--TTHHHHTT--

Radius of gyration: 13.62 Å; chains: 1; bounding box: 30×33×36 Å

pLDDT: mean 78.9, std 15.28, range [35.19, 94.69]

Sequence (94 aa):
MKKINVKFFCTDTHEGTMNFYLDTGKEQHFLFQTRYYSEPIYQEYKNGQDLSAIFTNTKATRQQKIKERLIRITRYLDREYSLGIFETAHRKAA